Protein AF-H6QRL9-F1 (afdb_monomer_lite)

Radius of gyration: 25.76 Å; chains: 1; bounding box: 77×67×47 Å

Organism: Puccinia graminis f. sp. tritici (strain CRL 75-36-700-3 / race SCCL) (NCBI:txid418459)

Secondary structure (DSSP, 8-state):
-----------------------------S---------S----TTT-TT------HHHHHHTTHHHHHHT-TTTTTS-HHHHHHHHT-TT----TT------STTTS--HHHHHHHHHHHHHHHHHHHHHHHHHHHHH-TTTHHHHHHHHS--

pLDDT: mean 70.11, std 21.28, range [27.58, 92.81]

Structure (mmCIF, N/CA/C/O backbone):
data_AF-H6QRL9-F1
#
_entry.id   AF-H6QRL9-F1
#
loop_
_atom_site.group_PDB
_atom_site.id
_atom_site.type_symbol
_atom_site.label_atom_id
_atom_site.label_alt_id
_atom_site.label_comp_id
_atom_site.label_asym_id
_atom_site.label_entity_id
_atom_site.label_seq_id
_atom_site.pdbx_PDB_ins_code
_atom_site.Cartn_x
_atom_site.Cartn_y
_atom_site.Cartn_z
_atom_site.occupancy
_atom_site.B_iso_or_equiv
_atom_site.auth_seq_id
_atom_site.auth_comp_id
_atom_site.auth_asym_id
_atom_site.auth_atom_id
_atom_site.pdbx_PDB_model_num
ATOM 1 N N . MET A 1 1 ? 60.199 -54.728 -7.002 1.00 33.66 1 MET A N 1
ATOM 2 C CA . MET A 1 1 ? 61.052 -54.021 -6.027 1.00 33.66 1 MET A CA 1
ATOM 3 C C . MET A 1 1 ? 60.287 -52.816 -5.508 1.00 33.66 1 MET A C 1
ATOM 5 O O . MET A 1 1 ? 59.843 -52.008 -6.305 1.00 33.66 1 MET A O 1
ATOM 9 N N . PHE A 1 2 ? 60.055 -52.830 -4.196 1.00 27.58 2 PHE A N 1
ATOM 10 C CA . PHE A 1 2 ? 59.833 -51.735 -3.245 1.00 27.58 2 PHE A CA 1
ATOM 11 C C . PHE A 1 2 ? 59.372 -50.353 -3.742 1.00 27.58 2 PHE A C 1
ATOM 13 O O . PHE A 1 2 ? 60.101 -49.643 -4.425 1.00 27.58 2 PHE A O 1
ATOM 20 N N . ALA A 1 3 ? 58.223 -49.914 -3.218 1.00 38.09 3 ALA A N 1
ATOM 21 C CA . ALA A 1 3 ? 58.016 -48.502 -2.893 1.00 38.09 3 ALA A CA 1
ATOM 22 C C . ALA A 1 3 ? 58.950 -48.084 -1.736 1.00 38.09 3 ALA A C 1
ATOM 24 O O . ALA A 1 3 ? 59.220 -48.896 -0.846 1.00 38.09 3 ALA A O 1
ATOM 25 N N . PRO A 1 4 ? 59.419 -46.825 -1.720 1.00 41.25 4 PRO A N 1
ATOM 26 C CA . PRO A 1 4 ? 59.043 -45.899 -0.635 1.00 41.25 4 PRO A CA 1
ATOM 27 C C . PRO A 1 4 ? 58.766 -44.470 -1.166 1.00 41.25 4 PRO A C 1
ATOM 29 O O . PRO A 1 4 ? 59.385 -44.013 -2.117 1.00 41.25 4 PRO A O 1
ATOM 32 N N . ARG A 1 5 ? 57.679 -43.801 -0.758 1.00 35.97 5 ARG A N 1
ATOM 33 C CA . ARG A 1 5 ? 57.518 -42.885 0.400 1.00 35.97 5 ARG A CA 1
ATOM 34 C C . ARG A 1 5 ? 58.431 -41.635 0.420 1.00 35.97 5 ARG A C 1
ATOM 36 O O . ARG A 1 5 ? 59.587 -41.720 0.803 1.00 35.97 5 ARG A O 1
ATOM 43 N N . ALA A 1 6 ? 57.756 -40.490 0.233 1.00 35.78 6 ALA A N 1
ATOM 44 C CA . ALA A 1 6 ? 57.785 -39.265 1.057 1.00 35.78 6 ALA A CA 1
ATOM 45 C C . ALA A 1 6 ? 58.414 -37.974 0.475 1.00 35.78 6 ALA A C 1
ATOM 47 O O . ALA A 1 6 ? 59.623 -37.860 0.352 1.00 35.78 6 ALA A O 1
ATOM 48 N N . TRP A 1 7 ? 57.521 -36.968 0.337 1.00 32.94 7 TRP A N 1
ATOM 49 C CA . TRP A 1 7 ? 57.693 -35.512 0.560 1.00 32.94 7 TRP A CA 1
ATOM 50 C C . TRP A 1 7 ? 58.584 -34.728 -0.431 1.00 32.94 7 TRP A C 1
ATOM 52 O O . TRP A 1 7 ? 59.675 -35.149 -0.753 1.00 32.94 7 TRP A O 1
ATOM 62 N N . ARG A 1 8 ? 58.235 -33.535 -0.941 1.00 36.00 8 ARG A N 1
ATOM 63 C CA . ARG A 1 8 ? 57.307 -32.466 -0.520 1.00 36.00 8 ARG A CA 1
ATOM 64 C C . ARG A 1 8 ? 57.107 -31.482 -1.696 1.00 36.00 8 ARG A C 1
ATOM 66 O O . ARG A 1 8 ? 58.089 -31.128 -2.326 1.00 36.00 8 ARG A O 1
ATOM 73 N N . ARG A 1 9 ? 55.869 -30.967 -1.808 1.00 37.44 9 ARG A N 1
ATOM 74 C CA . ARG A 1 9 ? 55.439 -29.578 -2.135 1.00 37.44 9 ARG A CA 1
ATOM 75 C C . ARG A 1 9 ? 55.861 -29.015 -3.502 1.00 37.44 9 ARG A C 1
ATOM 77 O O . ARG A 1 9 ? 57.035 -28.943 -3.815 1.00 37.44 9 ARG A O 1
ATOM 84 N N . LEU A 1 10 ? 54.913 -28.562 -4.322 1.00 42.44 10 LEU A N 1
ATOM 85 C CA . LEU A 1 10 ? 54.441 -27.162 -4.436 1.00 42.44 10 LEU A CA 1
ATOM 86 C C . LEU A 1 10 ? 53.567 -27.141 -5.717 1.00 42.44 10 LEU A C 1
ATOM 88 O O . LEU A 1 10 ? 53.939 -27.818 -6.664 1.00 42.44 10 LEU A O 1
ATOM 92 N N . VAL A 1 11 ? 52.436 -26.472 -5.917 1.00 42.56 11 VAL A N 1
ATOM 93 C CA . VAL A 1 11 ? 51.520 -25.601 -5.177 1.00 42.56 11 VAL A CA 1
ATOM 94 C C . VAL A 1 11 ? 50.156 -25.972 -5.768 1.00 42.56 11 VAL A C 1
ATOM 96 O O . VAL A 1 11 ? 49.990 -25.932 -6.985 1.00 42.56 11 VAL A O 1
ATOM 99 N N . ILE A 1 12 ? 49.187 -26.365 -4.943 1.00 43.78 12 ILE A N 1
ATOM 100 C CA . ILE A 1 12 ? 47.795 -26.401 -5.398 1.00 43.78 12 ILE A CA 1
ATOM 101 C C . ILE A 1 12 ? 47.443 -24.928 -5.589 1.00 43.78 12 ILE A C 1
ATOM 103 O O . ILE A 1 12 ? 47.508 -24.176 -4.617 1.00 43.78 12 ILE A O 1
ATOM 107 N N . MET A 1 13 ? 47.181 -24.495 -6.827 1.00 38.72 13 MET A N 1
ATOM 108 C CA . MET A 1 13 ? 46.544 -23.203 -7.065 1.00 38.72 13 MET A CA 1
ATOM 109 C C . MET A 1 13 ? 45.289 -23.203 -6.209 1.00 38.72 13 MET A C 1
ATOM 111 O O . MET A 1 13 ? 44.369 -23.983 -6.455 1.00 38.72 13 MET A O 1
ATOM 115 N N . SER A 1 14 ? 45.317 -22.413 -5.139 1.00 43.16 14 SER A N 1
ATOM 116 C CA . SER A 1 14 ? 44.166 -22.202 -4.292 1.00 43.16 14 SER A CA 1
ATOM 117 C C . SER A 1 14 ? 43.046 -21.741 -5.209 1.00 43.16 14 SER A C 1
ATOM 119 O O . SER A 1 14 ? 43.067 -20.616 -5.701 1.00 43.16 14 SER A O 1
ATOM 121 N N . LEU A 1 15 ? 42.068 -22.618 -5.434 1.00 40.56 15 LEU A N 1
ATOM 122 C CA . LEU A 1 15 ? 40.694 -22.185 -5.589 1.00 40.56 15 LEU A CA 1
ATOM 123 C C . LEU A 1 15 ? 40.414 -21.402 -4.312 1.00 40.56 15 LEU A C 1
ATOM 125 O O . LEU A 1 15 ? 40.039 -21.968 -3.287 1.00 40.56 15 LEU A O 1
ATOM 129 N N . THR A 1 16 ? 40.708 -20.104 -4.340 1.00 42.81 16 THR A N 1
ATOM 130 C CA . THR A 1 16 ? 40.026 -19.168 -3.472 1.00 42.81 16 THR A CA 1
ATOM 131 C C . THR A 1 16 ? 38.573 -19.416 -3.790 1.00 42.81 16 THR A C 1
ATOM 133 O O . THR A 1 16 ? 38.092 -19.073 -4.870 1.00 42.81 16 THR A O 1
ATOM 136 N N . THR A 1 17 ? 37.912 -20.127 -2.888 1.00 42.97 17 THR A N 1
ATOM 137 C CA . THR A 1 17 ? 36.478 -20.065 -2.740 1.00 42.97 17 THR A CA 1
ATOM 138 C C . THR A 1 17 ? 36.157 -18.579 -2.758 1.00 42.97 17 THR A C 1
ATOM 140 O O . THR A 1 17 ? 36.401 -17.882 -1.774 1.00 42.97 17 THR A O 1
ATOM 143 N N . LEU A 1 18 ? 35.692 -18.070 -3.899 1.00 39.06 18 LEU A N 1
ATOM 144 C CA . LEU A 1 18 ? 34.818 -16.919 -3.884 1.00 39.06 18 LEU A CA 1
ATOM 145 C C . LEU A 1 18 ? 33.608 -17.452 -3.131 1.00 39.06 18 LEU A C 1
ATOM 147 O O . LEU A 1 18 ? 32.739 -18.109 -3.698 1.00 39.06 18 LEU A O 1
ATOM 151 N N . THR A 1 19 ? 33.656 -17.327 -1.806 1.00 41.50 19 THR A N 1
ATOM 152 C CA . THR A 1 19 ? 32.475 -17.435 -0.978 1.00 41.50 19 THR A CA 1
ATOM 153 C C . THR A 1 19 ? 31.578 -16.354 -1.532 1.00 41.50 19 THR A C 1
ATOM 155 O O . THR A 1 19 ? 31.833 -15.164 -1.355 1.00 41.50 19 THR A O 1
ATOM 158 N N . TRP A 1 20 ? 30.613 -16.796 -2.328 1.00 34.09 20 TRP A N 1
ATOM 159 C CA . TRP A 1 20 ? 29.448 -16.026 -2.681 1.00 34.09 20 TRP A CA 1
ATOM 160 C C . TRP A 1 20 ? 28.773 -15.744 -1.348 1.00 34.09 20 TRP A C 1
ATOM 162 O O . TRP A 1 20 ? 27.967 -16.537 -0.860 1.00 34.09 20 TRP A O 1
ATOM 172 N N . ASP A 1 21 ? 29.204 -14.671 -0.692 1.00 32.62 21 ASP A N 1
ATOM 173 C CA . ASP A 1 21 ? 28.462 -14.099 0.406 1.00 32.62 21 ASP A CA 1
ATOM 174 C C . ASP A 1 21 ? 27.225 -13.517 -0.263 1.00 32.62 21 ASP A C 1
ATOM 176 O O . ASP A 1 21 ? 27.197 -12.400 -0.780 1.00 32.62 21 ASP A O 1
ATOM 180 N N . SER A 1 22 ? 26.238 -14.393 -0.425 1.00 42.72 22 SER A N 1
ATOM 181 C CA . SER A 1 22 ? 24.889 -13.997 -0.747 1.00 42.72 22 SER A CA 1
ATOM 182 C C . SER A 1 22 ? 24.483 -13.169 0.454 1.00 42.72 22 SER A C 1
ATOM 184 O O . SER A 1 22 ? 24.025 -13.721 1.452 1.00 42.72 22 SER A O 1
ATOM 186 N N . SER A 1 23 ? 24.688 -11.855 0.384 1.00 40.97 23 SER A N 1
ATOM 187 C CA . SER A 1 23 ? 24.176 -10.924 1.381 1.00 40.97 23 SER A CA 1
ATOM 188 C C . SER A 1 23 ? 22.657 -10.799 1.200 1.00 40.97 23 SER A C 1
ATOM 190 O O . SER A 1 23 ? 22.097 -9.739 0.966 1.00 40.97 23 SER A O 1
ATOM 192 N N . CYS A 1 24 ? 21.968 -11.934 1.289 1.00 40.56 24 CYS A N 1
ATOM 193 C CA . CYS A 1 24 ? 20.666 -12.031 1.912 1.00 40.56 24 CYS A CA 1
ATOM 194 C C . CYS A 1 24 ? 20.916 -12.460 3.359 1.00 40.56 24 CYS A C 1
ATOM 196 O O . CYS A 1 24 ? 20.380 -13.460 3.840 1.00 40.56 24 CYS A O 1
ATOM 198 N N . GLU A 1 25 ? 21.774 -11.718 4.061 1.00 34.22 25 GLU A N 1
ATOM 199 C CA . GLU A 1 25 ? 21.799 -11.810 5.504 1.00 34.22 25 GLU A CA 1
ATOM 200 C C . GLU A 1 25 ? 20.504 -11.167 5.985 1.00 34.22 25 GLU A C 1
ATOM 202 O O . GLU A 1 25 ? 20.319 -9.950 5.960 1.00 34.22 25 GLU A O 1
ATOM 207 N N . ASN A 1 26 ? 19.561 -12.027 6.364 1.00 43.81 26 ASN A N 1
ATOM 208 C CA . ASN A 1 26 ? 18.422 -11.656 7.180 1.00 43.81 26 ASN A CA 1
ATOM 209 C C . ASN A 1 26 ? 18.958 -10.995 8.456 1.00 43.81 26 ASN A C 1
ATOM 211 O O . ASN A 1 26 ? 19.138 -11.662 9.475 1.00 43.81 26 ASN A O 1
ATOM 215 N N . GLN A 1 27 ? 19.161 -9.677 8.448 1.00 38.75 27 GLN A N 1
ATOM 216 C CA . GLN A 1 27 ? 19.335 -8.912 9.677 1.00 38.75 27 GLN A CA 1
ATOM 217 C C . GLN A 1 27 ? 17.979 -8.766 10.375 1.00 38.75 27 GLN A C 1
ATOM 219 O O . GLN A 1 27 ? 17.414 -7.689 10.534 1.00 38.75 27 GLN A O 1
ATOM 224 N N . SER A 1 28 ? 17.468 -9.899 10.851 1.00 39.47 28 SER A N 1
ATOM 225 C CA . SER A 1 28 ? 16.441 -9.978 11.883 1.00 39.47 28 SER A CA 1
ATOM 226 C C . SER A 1 28 ? 17.100 -9.880 13.259 1.00 39.47 28 SER A C 1
ATOM 228 O O . SER A 1 28 ? 16.899 -10.744 14.101 1.00 39.47 28 SER A O 1
ATOM 230 N N . ASN A 1 29 ? 17.903 -8.845 13.502 1.00 42.97 29 ASN A N 1
ATOM 231 C CA . ASN A 1 29 ? 18.429 -8.548 14.835 1.00 42.97 29 ASN A CA 1
ATOM 232 C C . ASN A 1 29 ? 18.002 -7.141 15.261 1.00 42.97 29 ASN A C 1
ATOM 234 O O . ASN A 1 29 ? 18.810 -6.286 15.605 1.00 42.97 29 ASN A O 1
ATOM 238 N N . ALA A 1 30 ? 16.686 -6.918 15.289 1.00 40.97 30 ALA A N 1
ATOM 239 C CA . ALA A 1 30 ? 16.141 -6.020 16.296 1.00 40.97 30 ALA A CA 1
ATOM 240 C C . ALA A 1 30 ? 16.309 -6.714 17.661 1.00 40.97 30 ALA A C 1
ATOM 242 O O . ALA A 1 30 ? 16.014 -7.910 17.751 1.00 40.97 30 ALA A O 1
ATOM 243 N N . PRO A 1 31 ? 16.755 -6.022 18.725 1.00 37.38 31 PRO A N 1
ATOM 244 C CA . PRO A 1 31 ? 16.882 -6.624 20.045 1.00 37.38 31 PRO A CA 1
ATOM 245 C C . PRO A 1 31 ? 15.539 -7.229 20.472 1.00 37.38 31 PRO A C 1
ATOM 247 O O . PRO A 1 31 ? 14.584 -6.518 20.797 1.00 37.38 31 PRO A O 1
ATOM 250 N N . GLN A 1 32 ? 15.465 -8.562 20.478 1.00 45.81 32 GLN A N 1
ATOM 251 C CA . GLN A 1 32 ? 14.367 -9.318 21.068 1.00 45.81 32 GLN A CA 1
ATOM 252 C C . GLN A 1 32 ? 14.486 -9.252 22.589 1.00 45.81 32 GLN A C 1
ATOM 254 O O . GLN A 1 32 ? 14.800 -10.230 23.253 1.00 45.81 32 GLN A O 1
ATOM 259 N N . ASN A 1 33 ? 14.259 -8.074 23.164 1.00 56.03 33 ASN A N 1
ATOM 260 C CA . ASN A 1 33 ? 14.054 -7.973 24.599 1.00 56.03 33 ASN A CA 1
ATOM 261 C C . ASN A 1 33 ? 12.991 -6.935 24.943 1.00 56.03 33 ASN A C 1
ATOM 263 O O . ASN A 1 33 ? 13.238 -5.894 25.549 1.00 56.03 33 ASN A O 1
ATOM 267 N N . ARG A 1 34 ? 11.763 -7.253 24.534 1.00 40.31 34 ARG A N 1
ATOM 268 C CA . ARG A 1 34 ? 10.584 -6.936 25.332 1.00 40.31 34 ARG A CA 1
ATOM 269 C C . ARG A 1 34 ? 9.483 -7.926 24.978 1.00 40.31 34 ARG A C 1
ATOM 271 O O . ARG A 1 34 ? 8.655 -7.664 24.108 1.00 40.31 34 ARG A O 1
ATOM 278 N N . THR A 1 35 ? 9.427 -9.042 25.696 1.00 42.72 35 THR A N 1
ATOM 279 C CA . THR A 1 35 ? 8.165 -9.744 25.948 1.00 42.72 35 THR A CA 1
ATOM 280 C C . THR A 1 35 ? 7.251 -8.801 26.734 1.00 42.72 35 THR A C 1
ATOM 282 O O . THR A 1 35 ? 7.030 -8.939 27.930 1.00 42.72 35 THR A O 1
ATOM 285 N N . ARG A 1 36 ? 6.679 -7.800 26.054 1.00 44.81 36 ARG A N 1
ATOM 286 C CA . ARG A 1 36 ? 5.327 -7.395 26.414 1.00 44.81 36 ARG A CA 1
ATOM 287 C C . ARG A 1 36 ? 4.480 -8.544 25.913 1.00 44.81 36 ARG A C 1
ATOM 289 O O . ARG A 1 36 ? 4.253 -8.667 24.714 1.00 44.81 36 ARG A O 1
ATOM 296 N N . THR A 1 37 ? 4.080 -9.409 26.834 1.00 38.72 37 THR A N 1
ATOM 297 C CA . THR A 1 37 ? 2.843 -10.169 26.719 1.00 38.72 37 THR A CA 1
ATOM 298 C C . THR A 1 37 ? 1.760 -9.182 26.294 1.00 38.72 37 THR A C 1
ATOM 300 O O . THR A 1 37 ? 1.136 -8.522 27.124 1.00 38.72 37 THR A O 1
ATOM 303 N N . TRP A 1 38 ? 1.577 -9.005 24.985 1.00 41.34 38 TRP A N 1
ATOM 304 C CA . TRP A 1 38 ? 0.310 -8.537 24.471 1.00 41.34 38 TRP A CA 1
ATOM 305 C C . TRP A 1 38 ? -0.624 -9.692 24.756 1.00 41.34 38 TRP A C 1
ATOM 307 O O . TRP A 1 38 ? -0.686 -10.665 24.008 1.00 41.34 38 TRP A O 1
ATOM 317 N N . GLY A 1 39 ? -1.259 -9.610 25.927 1.00 42.41 39 GLY A N 1
ATOM 318 C CA . GLY A 1 39 ? -2.431 -10.404 26.213 1.00 42.41 39 GLY A CA 1
ATOM 319 C C . GLY A 1 39 ? -3.337 -10.330 24.996 1.00 42.41 39 GLY A C 1
ATOM 320 O O . GLY A 1 39 ? -3.413 -9.296 24.328 1.00 42.41 39 GLY A O 1
ATOM 321 N N . SER A 1 40 ? -3.974 -11.450 24.714 1.00 47.19 40 SER A N 1
ATOM 322 C CA . SER A 1 40 ? -4.983 -11.712 23.695 1.00 47.19 40 SER A CA 1
ATOM 323 C C . SER A 1 40 ? -6.236 -10.825 23.819 1.00 47.19 40 SER A C 1
ATOM 325 O O . SER A 1 40 ? -7.353 -11.262 23.564 1.00 47.19 40 SER A O 1
ATOM 327 N N . HIS A 1 41 ? -6.074 -9.552 24.179 1.00 50.44 41 HIS A N 1
ATOM 328 C CA . HIS A 1 41 ? -7.027 -8.506 23.881 1.00 50.44 41 HIS A CA 1
ATOM 329 C C . HIS A 1 41 ? -7.016 -8.300 22.372 1.00 50.44 41 HIS A C 1
ATOM 331 O O . HIS A 1 41 ? -6.144 -7.638 21.814 1.00 50.44 41 HIS A O 1
ATOM 337 N N . GLN A 1 42 ? -7.991 -8.932 21.733 1.00 60.34 42 GLN A N 1
ATOM 338 C CA . GLN A 1 42 ? -8.383 -8.747 20.346 1.00 60.34 42 GLN A CA 1
ATOM 339 C C . GLN A 1 42 ? -8.346 -7.254 19.992 1.00 60.34 42 GLN A C 1
ATOM 341 O O . GLN A 1 42 ? -9.144 -6.464 20.499 1.00 60.34 42 GLN A O 1
ATOM 346 N N . PHE A 1 43 ? -7.361 -6.853 19.186 1.00 72.75 43 PHE A N 1
ATOM 347 C CA . PHE A 1 43 ? -7.233 -5.472 18.738 1.00 72.75 43 PHE A CA 1
ATOM 348 C C . PHE A 1 43 ? -8.439 -5.139 17.861 1.00 72.75 43 PHE A C 1
ATOM 350 O O . PHE A 1 43 ? -8.640 -5.755 16.816 1.00 72.75 43 PHE A O 1
ATOM 357 N N . ASN A 1 44 ? -9.261 -4.192 18.308 1.00 75.88 44 ASN A N 1
ATOM 358 C CA . ASN A 1 44 ? -10.418 -3.734 17.556 1.00 75.88 44 ASN A CA 1
ATOM 359 C C . ASN A 1 44 ? -10.087 -2.375 16.935 1.00 75.88 44 ASN A C 1
ATOM 361 O O . ASN A 1 44 ? -10.047 -1.352 17.621 1.00 75.88 44 ASN A O 1
ATOM 365 N N . ILE A 1 45 ? -9.838 -2.393 15.629 1.00 80.19 45 ILE A N 1
ATOM 366 C CA . ILE A 1 45 ? -9.428 -1.215 14.869 1.00 80.19 45 ILE A CA 1
ATOM 367 C C . ILE A 1 45 ? -10.521 -0.141 14.798 1.00 80.19 45 ILE A C 1
ATOM 369 O O . ILE A 1 45 ? -10.204 1.033 14.642 1.00 80.19 45 ILE A O 1
ATOM 373 N N . ASP A 1 46 ? -11.788 -0.528 14.972 1.00 77.38 46 ASP A N 1
ATOM 374 C CA . ASP A 1 46 ? -12.928 0.390 14.969 1.00 77.38 46 ASP A CA 1
ATOM 375 C C . ASP A 1 46 ? -13.018 1.172 16.294 1.00 77.38 46 ASP A C 1
ATOM 377 O O . ASP A 1 46 ? -13.471 2.314 16.322 1.00 77.38 46 ASP A O 1
ATOM 381 N N . LYS A 1 47 ? -12.541 0.583 17.401 1.00 79.81 47 LYS A N 1
ATOM 382 C CA . LYS A 1 47 ? -12.462 1.236 18.720 1.00 79.81 47 LYS A CA 1
ATOM 383 C C . LYS A 1 47 ? -11.177 2.037 18.913 1.00 79.81 47 LYS A C 1
ATOM 385 O O . LYS A 1 47 ? -11.196 3.059 19.592 1.00 79.81 47 LYS A O 1
ATOM 390 N N . GLU A 1 48 ? -10.066 1.578 18.341 1.00 80.81 48 GLU A N 1
ATOM 391 C CA . GLU A 1 48 ? -8.750 2.211 18.481 1.00 80.81 48 GLU A CA 1
ATOM 392 C C . GLU A 1 48 ? -8.064 2.420 17.111 1.00 80.81 48 GLU A C 1
ATOM 394 O O . GLU A 1 48 ? -7.005 1.839 16.849 1.00 80.81 48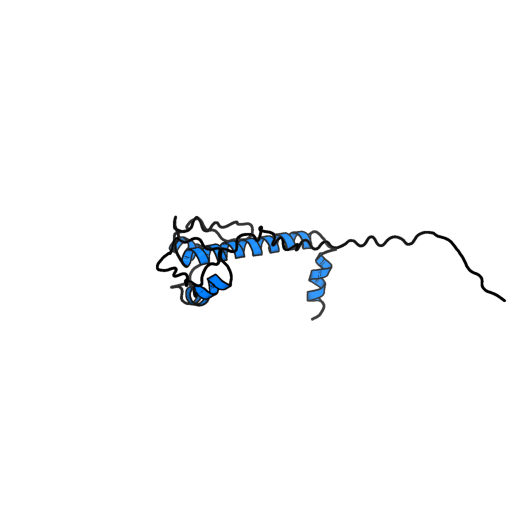 GLU A O 1
ATOM 399 N N . PRO A 1 49 ? -8.607 3.284 16.230 1.00 80.81 49 PRO A N 1
ATOM 400 C CA . PRO A 1 49 ? -8.109 3.444 14.859 1.00 80.81 49 PRO A CA 1
ATOM 401 C C . PRO A 1 49 ? -6.725 4.102 14.769 1.00 80.81 49 PRO A C 1
ATOM 403 O O . PRO A 1 49 ? -6.106 4.073 13.709 1.00 80.81 49 PRO A O 1
ATOM 406 N N . CYS A 1 50 ? -6.240 4.689 15.869 1.00 84.50 50 CYS A N 1
ATOM 407 C CA . CYS A 1 50 ? -4.966 5.411 15.951 1.00 84.50 50 CYS A CA 1
ATOM 408 C C . CYS A 1 50 ? -3.860 4.641 16.667 1.00 84.50 50 CYS A C 1
ATOM 410 O O . CYS A 1 50 ? -2.763 5.160 16.887 1.00 84.50 50 CYS A O 1
ATOM 412 N N . ARG A 1 51 ? -4.129 3.401 17.074 1.00 82.44 51 ARG A N 1
ATOM 413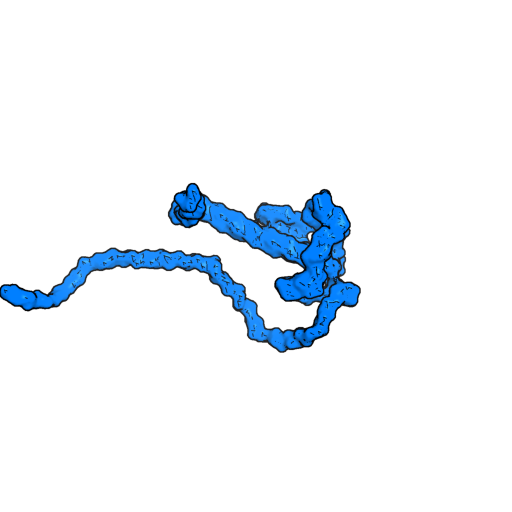 C CA . ARG A 1 51 ? -3.140 2.604 17.785 1.00 82.44 51 ARG A CA 1
ATOM 414 C C . ARG A 1 51 ? -2.146 2.012 16.792 1.00 82.44 51 ARG A C 1
ATOM 416 O O . ARG A 1 51 ? -2.475 1.111 16.024 1.00 82.44 51 ARG A O 1
ATOM 423 N N . LYS A 1 52 ? -0.908 2.508 16.844 1.00 77.94 52 LYS A N 1
ATOM 424 C CA . LYS A 1 52 ? 0.184 2.027 15.995 1.00 77.94 52 LYS A CA 1
ATOM 425 C C . LYS A 1 52 ? 0.654 0.657 16.480 1.00 77.94 52 LYS A C 1
ATOM 427 O O . LYS A 1 52 ? 1.300 0.545 17.525 1.00 77.94 52 LYS A O 1
ATOM 432 N N . ILE A 1 53 ? 0.335 -0.382 15.717 1.00 83.12 53 ILE A N 1
ATOM 433 C CA . ILE A 1 53 ? 0.826 -1.745 15.928 1.00 83.12 53 ILE A CA 1
ATOM 434 C C . ILE A 1 53 ? 1.689 -2.112 14.714 1.00 83.12 53 ILE A C 1
ATOM 436 O O . ILE A 1 53 ? 1.320 -1.776 13.590 1.00 83.12 53 ILE A O 1
ATOM 440 N N . PRO A 1 54 ? 2.851 -2.763 14.899 1.00 82.88 54 PRO A N 1
ATOM 441 C CA . PRO A 1 54 ? 3.656 -3.217 13.772 1.00 82.88 54 PRO A CA 1
ATOM 442 C C . PRO A 1 54 ? 2.849 -4.138 12.853 1.00 82.88 54 PRO A C 1
ATOM 444 O O . PRO A 1 54 ? 2.243 -5.102 13.330 1.00 82.88 54 PRO A O 1
ATOM 447 N N . LEU A 1 55 ? 2.876 -3.863 11.546 1.00 83.38 55 LEU A N 1
ATOM 448 C CA . LEU A 1 55 ? 2.223 -4.703 10.550 1.00 83.38 55 LEU A CA 1
ATOM 449 C C . LEU A 1 55 ? 2.920 -6.068 10.512 1.00 83.38 55 LEU A C 1
ATOM 451 O O . LEU A 1 55 ? 4.065 -6.190 10.083 1.00 83.38 55 LEU A O 1
ATOM 455 N N . LYS A 1 56 ? 2.233 -7.092 11.022 1.00 87.88 56 LYS A N 1
ATOM 456 C CA . LYS A 1 56 ? 2.662 -8.495 10.999 1.00 87.88 56 LYS A CA 1
ATOM 457 C C . LYS A 1 56 ? 1.606 -9.333 10.280 1.00 87.88 56 LYS A C 1
ATOM 459 O O . LYS A 1 56 ? 0.427 -8.996 10.392 1.00 87.88 56 LYS A O 1
ATOM 464 N N . PRO A 1 57 ? 1.971 -10.471 9.662 1.00 86.50 57 PRO A N 1
ATOM 465 C CA . PRO A 1 57 ? 1.002 -11.360 9.014 1.00 86.50 57 PRO A CA 1
ATOM 466 C C . PRO A 1 57 ? -0.160 -11.777 9.931 1.00 86.50 57 PRO A C 1
ATOM 468 O O . PRO A 1 57 ? -1.314 -11.804 9.516 1.00 86.50 57 PRO A O 1
ATOM 471 N N . ALA A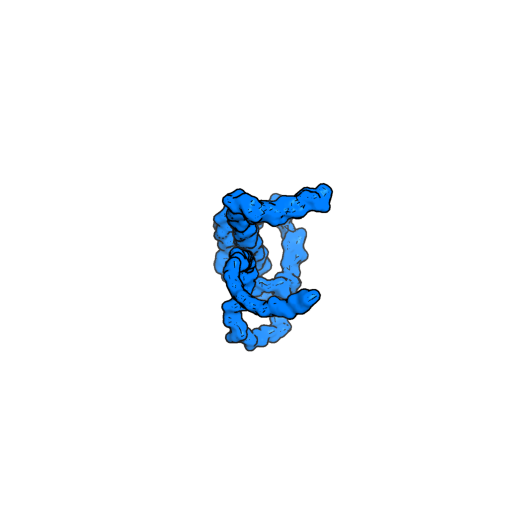 1 58 ? 0.122 -12.014 11.218 1.00 86.56 58 ALA A N 1
ATOM 472 C CA . ALA A 1 58 ? -0.907 -12.325 12.209 1.00 86.56 58 ALA A CA 1
ATOM 473 C C . ALA A 1 58 ? -1.901 -11.168 12.424 1.00 86.56 58 ALA A C 1
ATOM 475 O O . ALA A 1 58 ? -3.100 -11.404 12.524 1.00 86.56 58 ALA A O 1
ATOM 476 N N . LEU A 1 59 ? -1.415 -9.921 12.464 1.00 87.50 59 LEU A N 1
ATOM 477 C CA . LEU A 1 59 ? -2.271 -8.740 12.589 1.00 87.50 59 LEU A CA 1
ATOM 478 C C . LEU A 1 59 ? -3.094 -8.525 11.314 1.00 87.50 59 LEU A C 1
ATOM 480 O O . LEU A 1 59 ? -4.281 -8.244 11.399 1.00 87.50 59 LEU A O 1
ATOM 484 N N . TRP A 1 60 ? -2.479 -8.700 10.145 1.00 88.94 60 TRP A N 1
ATOM 485 C CA . TRP A 1 60 ? -3.153 -8.600 8.849 1.00 88.94 60 TRP A CA 1
ATOM 486 C C . TRP A 1 60 ? -4.367 -9.533 8.758 1.00 88.94 60 TRP A C 1
ATOM 488 O O . TRP A 1 60 ? -5.461 -9.101 8.396 1.00 88.94 60 TRP A O 1
ATOM 498 N N . SER A 1 61 ? -4.184 -10.792 9.168 1.00 89.56 61 SER A N 1
ATOM 499 C CA . SER A 1 61 ? -5.263 -11.780 9.230 1.00 89.56 61 SER A CA 1
ATOM 500 C C . SER A 1 61 ? -6.321 -11.420 10.280 1.00 89.56 61 SER A C 1
ATOM 502 O O . SER A 1 61 ? -7.507 -11.466 9.973 1.00 89.56 61 SER A O 1
ATOM 504 N N . GLN A 1 62 ? -5.920 -10.989 11.483 1.00 87.50 62 GLN A N 1
ATOM 505 C CA . GLN A 1 62 ? -6.861 -10.556 12.531 1.00 87.50 62 GLN A CA 1
ATOM 506 C C . GLN A 1 62 ? -7.728 -9.365 12.111 1.00 87.50 62 GLN A C 1
ATOM 508 O O . GLN A 1 62 ? -8.867 -9.248 12.555 1.00 87.50 62 GLN A O 1
ATOM 513 N N . LEU A 1 63 ? -7.186 -8.479 11.277 1.00 86.00 63 LEU A N 1
ATOM 514 C CA . LEU A 1 63 ? -7.882 -7.305 10.763 1.00 86.00 63 LEU A CA 1
ATOM 515 C C . LEU A 1 63 ? -8.797 -7.608 9.568 1.00 86.00 63 LEU A C 1
ATOM 517 O O . LEU A 1 63 ? -9.518 -6.707 9.142 1.00 86.00 63 LEU A O 1
ATOM 521 N N . GLY A 1 64 ? -8.772 -8.834 9.030 1.00 90.06 64 GLY A N 1
ATOM 522 C CA . GLY A 1 64 ? -9.553 -9.202 7.847 1.00 90.06 64 GLY A CA 1
ATOM 523 C C . GLY A 1 64 ? -9.160 -8.390 6.612 1.00 90.06 64 GLY A C 1
ATOM 524 O O . GLY A 1 64 ? -10.015 -8.026 5.813 1.00 90.06 64 GLY A O 1
ATOM 525 N N . MET A 1 65 ? -7.874 -8.045 6.474 1.00 90.31 65 MET A N 1
ATOM 526 C CA . MET A 1 65 ? -7.425 -7.120 5.427 1.00 90.31 65 MET A CA 1
ATOM 527 C C . MET A 1 65 ? -7.608 -7.667 4.005 1.00 90.31 65 MET A C 1
ATOM 529 O O . MET A 1 65 ? -7.814 -6.876 3.092 1.00 90.31 65 MET A O 1
ATOM 533 N N . ASN A 1 66 ? -7.570 -8.990 3.809 1.00 91.19 66 ASN A N 1
ATOM 534 C CA . ASN A 1 66 ? -7.857 -9.598 2.503 1.00 91.19 66 ASN A CA 1
ATOM 535 C C . ASN A 1 66 ? -9.295 -9.283 2.073 1.00 91.19 66 ASN A C 1
ATOM 537 O O . ASN A 1 66 ? -9.499 -8.615 1.064 1.00 91.19 66 ASN A O 1
ATOM 541 N N . ASP A 1 67 ? -10.269 -9.660 2.904 1.00 92.81 67 ASP A N 1
ATOM 542 C CA . ASP A 1 67 ? -11.691 -9.407 2.652 1.00 92.81 67 ASP A CA 1
ATOM 543 C C . ASP A 1 67 ? -11.984 -7.904 2.528 1.00 92.81 67 ASP A C 1
ATOM 545 O O . ASP A 1 67 ? -12.821 -7.490 1.726 1.00 92.81 67 ASP A O 1
ATOM 549 N N . TYR A 1 68 ? -11.287 -7.073 3.310 1.00 91.31 68 TYR A N 1
ATOM 550 C CA . TYR A 1 68 ? -11.394 -5.617 3.241 1.00 91.31 68 TYR A CA 1
ATOM 551 C C . TYR A 1 68 ? -11.000 -5.069 1.865 1.00 91.31 68 TYR A C 1
ATOM 553 O O . TYR A 1 68 ? -11.732 -4.259 1.297 1.00 91.31 68 TYR A O 1
ATOM 561 N N . LEU A 1 69 ? -9.857 -5.507 1.333 1.00 90.19 69 LEU A N 1
ATOM 562 C CA . LEU A 1 69 ? -9.347 -5.045 0.043 1.00 90.19 69 LEU A CA 1
ATOM 563 C C . LEU A 1 69 ? -10.148 -5.616 -1.130 1.00 90.19 69 LEU A C 1
ATOM 565 O O . LEU A 1 69 ? -10.401 -4.897 -2.095 1.00 90.19 69 LEU A O 1
ATOM 569 N N . GLU A 1 70 ? -10.594 -6.870 -1.038 1.00 90.81 70 GLU A N 1
ATOM 570 C CA . GLU A 1 70 ? -11.435 -7.501 -2.064 1.00 90.81 70 GLU A CA 1
ATOM 571 C C . GLU A 1 70 ? -12.795 -6.809 -2.208 1.00 90.81 70 GLU A C 1
ATOM 573 O O . GLU A 1 70 ? -13.292 -6.637 -3.321 1.00 90.81 70 GLU A O 1
ATOM 578 N N . ASN A 1 71 ? -13.382 -6.369 -1.092 1.00 91.44 71 ASN A N 1
ATOM 579 C CA . ASN A 1 71 ? -14.690 -5.712 -1.066 1.00 91.44 71 ASN A CA 1
ATOM 580 C C . ASN A 1 71 ? -14.604 -4.178 -1.051 1.00 91.44 71 ASN A C 1
ATOM 582 O O . ASN A 1 71 ? -15.613 -3.508 -0.808 1.00 91.44 71 ASN A O 1
ATOM 586 N N . TYR A 1 72 ? -13.424 -3.602 -1.300 1.00 88.56 72 TYR A N 1
ATOM 587 C CA . TYR A 1 72 ? -13.262 -2.153 -1.294 1.00 88.56 72 TYR A CA 1
ATOM 588 C C . TYR A 1 72 ? -14.106 -1.510 -2.414 1.00 88.56 72 TYR A C 1
ATOM 590 O O . TYR A 1 72 ? -14.036 -1.942 -3.573 1.00 88.56 72 TYR A O 1
ATOM 598 N N . PRO A 1 73 ? -14.909 -0.469 -2.119 1.00 88.62 73 PRO A N 1
ATOM 599 C CA . PRO A 1 73 ? -15.795 0.143 -3.100 1.00 88.62 73 PRO A CA 1
ATOM 600 C C . PRO A 1 73 ? -14.992 0.749 -4.254 1.00 88.62 73 PRO A C 1
ATOM 602 O O . PRO A 1 73 ? -14.259 1.719 -4.096 1.00 88.62 73 PRO A O 1
ATOM 605 N N . GLY A 1 74 ? -15.142 0.167 -5.443 1.00 86.00 74 GLY A N 1
ATOM 606 C CA . GLY A 1 74 ? -14.395 0.601 -6.622 1.00 86.00 74 GLY A CA 1
ATOM 607 C C . GLY A 1 74 ? -12.944 0.115 -6.672 1.00 86.00 74 GLY A C 1
ATOM 608 O O . GLY A 1 74 ? -12.230 0.545 -7.570 1.00 86.00 74 GLY A O 1
ATOM 609 N N . GLY A 1 75 ? -12.521 -0.810 -5.800 1.00 84.75 75 GLY A N 1
ATOM 610 C CA . GLY A 1 75 ? -11.147 -1.335 -5.752 1.00 84.75 75 GLY A CA 1
ATOM 611 C C . GLY A 1 75 ? -10.641 -1.919 -7.077 1.00 84.75 75 GLY A C 1
ATOM 612 O O . GLY A 1 75 ? -9.463 -1.816 -7.389 1.00 84.75 75 GLY A O 1
ATOM 613 N N . SER A 1 76 ? -11.536 -2.451 -7.914 1.00 84.88 76 SER A N 1
ATOM 614 C CA . SER A 1 76 ? -11.205 -2.966 -9.253 1.00 84.88 76 SER A CA 1
ATOM 615 C C . SER A 1 76 ? -11.109 -1.899 -10.350 1.00 84.88 76 SER A C 1
ATOM 617 O O . SER A 1 76 ? -10.726 -2.213 -11.475 1.00 84.88 76 SER A O 1
ATOM 619 N N . LYS A 1 77 ? -11.496 -0.652 -10.058 1.00 89.62 77 LYS A N 1
ATOM 620 C CA . LYS A 1 77 ? -11.568 0.458 -11.024 1.00 89.62 77 LYS A CA 1
ATOM 621 C C . LYS A 1 77 ? -10.627 1.614 -10.693 1.00 89.62 77 LYS A C 1
ATOM 623 O O . LYS A 1 77 ? -10.484 2.508 -11.521 1.00 89.62 77 LYS A O 1
ATOM 628 N N . ILE A 1 78 ? -10.039 1.623 -9.500 1.00 90.06 78 ILE A N 1
ATOM 629 C CA . ILE A 1 78 ? -9.164 2.694 -9.022 1.00 90.06 78 ILE A CA 1
ATOM 630 C C . ILE A 1 78 ? -7.709 2.244 -9.029 1.00 90.06 78 ILE A C 1
ATOM 632 O O . ILE A 1 78 ? -7.400 1.072 -8.816 1.00 90.06 78 ILE A O 1
ATOM 636 N N . THR A 1 79 ? -6.806 3.191 -9.251 1.00 89.69 79 THR A N 1
ATOM 637 C CA . THR A 1 79 ? -5.377 2.962 -9.047 1.00 89.69 79 THR A CA 1
ATOM 638 C C . THR A 1 79 ? -5.039 3.029 -7.556 1.00 89.69 79 THR A C 1
ATOM 640 O O . THR A 1 79 ? -5.790 3.585 -6.753 1.00 89.69 79 THR A O 1
ATOM 643 N N . LEU A 1 80 ? -3.876 2.497 -7.167 1.00 88.81 80 LEU A N 1
ATOM 644 C CA . LEU A 1 80 ? -3.374 2.616 -5.793 1.00 88.81 80 LEU A CA 1
ATOM 645 C C . LEU A 1 80 ? -3.188 4.087 -5.371 1.00 88.81 80 LEU A C 1
ATOM 647 O O . LEU A 1 80 ? -3.378 4.426 -4.206 1.00 88.81 80 LEU A O 1
ATOM 651 N N . GLN A 1 81 ? -2.856 4.958 -6.323 1.00 88.88 81 GLN A N 1
ATOM 652 C CA . GLN A 1 81 ? -2.720 6.392 -6.096 1.00 88.88 81 GLN A CA 1
ATOM 653 C C . GLN A 1 81 ? -4.084 7.068 -5.884 1.00 88.88 81 GLN A C 1
ATOM 655 O O . GLN A 1 81 ? -4.226 7.856 -4.948 1.00 88.88 81 GLN A O 1
ATOM 660 N N . GLU A 1 82 ? -5.103 6.729 -6.687 1.00 89.81 82 GLU A N 1
ATOM 661 C CA . GLU A 1 82 ? -6.489 7.175 -6.453 1.00 89.81 82 GLU A CA 1
ATOM 662 C C . GLU A 1 82 ? -6.994 6.708 -5.087 1.00 89.81 82 GLU A C 1
ATOM 664 O O . GLU A 1 82 ? -7.611 7.472 -4.351 1.00 89.81 82 GLU A O 1
ATOM 669 N N . TYR A 1 83 ? -6.731 5.448 -4.742 1.00 91.00 83 TYR A N 1
ATOM 670 C CA . TYR A 1 83 ? -7.073 4.900 -3.437 1.00 91.00 83 TYR A CA 1
ATOM 671 C C . TYR A 1 83 ? -6.429 5.723 -2.316 1.00 91.00 83 TYR A C 1
ATOM 673 O O . TYR A 1 83 ? -7.122 6.169 -1.403 1.00 91.00 83 TYR A O 1
ATOM 681 N N . ALA A 1 84 ? -5.123 5.989 -2.411 1.00 89.69 84 ALA A N 1
ATOM 682 C CA . ALA A 1 84 ? -4.402 6.755 -1.405 1.00 89.69 84 ALA A CA 1
ATOM 683 C C . ALA A 1 84 ? -4.947 8.183 -1.258 1.00 89.69 84 ALA A C 1
ATOM 685 O O . ALA A 1 84 ? -5.163 8.651 -0.140 1.00 89.69 84 ALA A O 1
ATOM 686 N N . SER A 1 85 ? -5.262 8.844 -2.372 1.00 89.31 85 SER A N 1
ATOM 687 C CA . SER A 1 85 ? -5.868 10.178 -2.351 1.00 89.31 85 SER A CA 1
ATOM 688 C C . SER A 1 85 ? -7.292 10.175 -1.779 1.00 89.31 85 SER A C 1
ATOM 690 O O . SER A 1 85 ? -7.630 11.094 -1.035 1.00 89.31 85 SER A O 1
ATOM 692 N N . GLN A 1 86 ? -8.098 9.132 -2.016 1.00 89.56 86 GLN A N 1
ATOM 693 C CA . GLN A 1 86 ? -9.427 8.985 -1.399 1.00 89.56 86 GLN A CA 1
ATOM 694 C C . GLN A 1 86 ? -9.365 8.842 0.124 1.00 89.56 86 GLN A C 1
ATOM 696 O O . GLN A 1 86 ? -10.203 9.406 0.826 1.00 89.56 86 GLN A O 1
ATOM 701 N N . VAL A 1 87 ? -8.379 8.106 0.640 1.00 88.19 87 VAL A N 1
ATOM 702 C CA . VAL A 1 87 ? -8.235 7.877 2.087 1.00 88.19 87 VAL A CA 1
ATOM 703 C C . VAL A 1 87 ? -7.486 9.007 2.808 1.00 88.19 87 VAL A C 1
ATOM 705 O O . VAL A 1 87 ? -7.383 8.977 4.032 1.00 88.19 87 VAL A O 1
ATOM 708 N N . GLY A 1 88 ? -6.994 10.012 2.071 1.00 85.81 88 GLY A N 1
ATOM 709 C CA . GLY A 1 88 ? -6.355 11.223 2.602 1.00 85.81 88 GLY A CA 1
ATOM 710 C C . GLY A 1 88 ? -4.831 11.292 2.439 1.00 85.81 88 GLY A C 1
ATOM 711 O O . GLY A 1 88 ? -4.230 12.298 2.801 1.00 85.81 88 GLY A O 1
ATOM 712 N N . ALA A 1 89 ? -4.191 10.268 1.876 1.00 87.38 89 ALA A N 1
ATOM 713 C CA . ALA A 1 89 ? -2.764 10.254 1.551 1.00 87.38 89 ALA A CA 1
ATOM 714 C C . ALA A 1 89 ? -2.521 10.727 0.106 1.00 87.38 89 ALA A C 1
ATOM 716 O O . ALA A 1 89 ? -2.174 9.943 -0.776 1.00 87.38 89 ALA A O 1
ATOM 717 N N . THR A 1 90 ? -2.711 12.024 -0.145 1.00 85.44 90 THR A N 1
ATOM 718 C CA . THR A 1 90 ? -2.535 12.627 -1.481 1.00 85.44 90 THR A CA 1
ATOM 719 C C . THR A 1 90 ? -1.095 12.601 -1.986 1.00 85.44 90 THR A C 1
ATOM 721 O O . THR A 1 90 ? -0.881 12.615 -3.194 1.00 85.44 90 THR A O 1
ATOM 724 N N . ASP A 1 91 ? -0.123 12.512 -1.077 1.00 84.94 91 ASP A N 1
ATOM 725 C CA . ASP A 1 91 ? 1.310 12.523 -1.396 1.00 84.94 91 ASP A CA 1
ATOM 726 C C . ASP A 1 91 ? 1.890 11.109 -1.590 1.00 84.94 91 ASP A C 1
ATOM 728 O O . ASP A 1 91 ? 3.104 10.901 -1.599 1.00 84.94 91 ASP A O 1
ATOM 732 N N . PHE A 1 92 ? 1.024 10.101 -1.705 1.00 87.81 92 PHE A N 1
ATOM 733 C CA . PHE A 1 92 ? 1.427 8.712 -1.866 1.00 87.81 92 PHE A CA 1
ATOM 734 C C . PHE A 1 92 ? 1.564 8.357 -3.351 1.00 87.81 92 PHE A C 1
ATOM 736 O O . PHE A 1 92 ? 0.575 8.103 -4.041 1.00 87.81 92 PHE A O 1
ATOM 743 N N . PHE A 1 93 ? 2.808 8.290 -3.827 1.00 88.31 93 PHE A N 1
ATOM 744 C CA . PHE A 1 93 ? 3.140 7.939 -5.209 1.00 88.31 93 PHE A CA 1
ATOM 745 C C . PHE A 1 93 ? 3.912 6.607 -5.255 1.00 88.31 93 PHE A C 1
ATOM 747 O O . PHE A 1 93 ? 5.098 6.574 -4.924 1.00 88.31 93 PHE A O 1
ATOM 754 N N . PRO A 1 94 ? 3.256 5.484 -5.602 1.00 85.69 94 PRO A N 1
ATOM 755 C CA . PRO A 1 94 ? 3.923 4.197 -5.787 1.00 85.69 94 PRO A CA 1
ATOM 756 C C . PRO A 1 94 ? 4.593 4.116 -7.168 1.00 85.69 94 PRO A C 1
ATOM 758 O O . PRO A 1 94 ? 4.043 4.597 -8.158 1.00 85.69 94 PRO A O 1
ATOM 761 N N . GLY A 1 95 ? 5.756 3.470 -7.253 1.00 86.06 95 GLY A N 1
ATOM 762 C CA . GLY A 1 95 ? 6.526 3.374 -8.494 1.00 86.06 95 GLY A CA 1
ATOM 763 C C . GLY A 1 95 ? 7.933 2.806 -8.303 1.00 86.06 95 GLY A C 1
ATOM 764 O O . GLY A 1 95 ? 8.459 2.775 -7.188 1.00 86.06 95 GLY A O 1
ATOM 765 N N . ILE A 1 96 ? 8.552 2.369 -9.405 1.00 81.81 96 ILE A N 1
ATOM 766 C CA . ILE A 1 96 ? 9.942 1.891 -9.402 1.00 81.81 96 ILE A CA 1
ATOM 767 C C . ILE A 1 96 ? 10.884 3.055 -9.088 1.00 81.81 96 ILE A C 1
ATOM 769 O O . ILE A 1 96 ? 10.805 4.101 -9.724 1.00 81.81 96 ILE A O 1
ATOM 773 N N . GLY A 1 97 ? 11.762 2.872 -8.104 1.00 80.50 97 GLY A N 1
ATOM 774 C CA . GLY A 1 97 ? 12.667 3.910 -7.596 1.00 80.50 97 GLY A CA 1
ATOM 775 C C . GLY A 1 97 ? 12.002 4.920 -6.652 1.00 80.50 97 GLY A C 1
ATOM 776 O O . GLY A 1 97 ? 12.696 5.686 -5.984 1.00 80.50 97 GLY A O 1
ATOM 777 N N . GLU A 1 98 ? 10.673 4.888 -6.529 1.00 85.94 98 GLU A N 1
ATOM 778 C CA . GLU A 1 98 ? 9.930 5.772 -5.633 1.00 85.94 98 GLU A CA 1
ATOM 779 C C . GLU A 1 98 ? 9.872 5.223 -4.207 1.00 85.94 98 GLU A C 1
ATOM 781 O O . GLU A 1 98 ? 9.932 4.018 -3.967 1.00 85.94 98 GLU A O 1
ATOM 786 N N . HIS A 1 99 ? 9.731 6.109 -3.226 1.00 85.25 99 HIS A N 1
ATOM 787 C CA . HIS A 1 99 ? 9.663 5.730 -1.813 1.00 85.25 99 HIS A CA 1
ATOM 788 C C . HIS A 1 99 ? 8.391 6.306 -1.189 1.00 85.25 99 HIS A C 1
ATOM 790 O O . HIS A 1 99 ? 8.456 7.308 -0.472 1.00 85.25 99 HIS A O 1
ATOM 796 N N . PRO A 1 100 ? 7.220 5.701 -1.466 1.00 85.06 100 PRO A N 1
ATOM 797 C CA . PRO A 1 100 ? 5.953 6.234 -0.992 1.00 85.06 100 PRO A CA 1
ATOM 798 C C . PRO A 1 100 ? 5.911 6.244 0.537 1.00 85.06 100 PRO A C 1
ATOM 800 O O . PRO A 1 100 ? 6.355 5.299 1.191 1.00 85.06 100 PRO A O 1
ATOM 803 N N . HIS A 1 101 ? 5.351 7.307 1.111 1.00 84.88 101 HIS A N 1
ATOM 804 C CA . HIS A 1 101 ? 5.208 7.455 2.554 1.00 84.88 101 HIS A CA 1
ATOM 805 C C . HIS A 1 101 ? 3.729 7.440 2.939 1.00 84.88 101 HIS A C 1
ATOM 807 O O . HIS A 1 101 ? 2.971 8.323 2.551 1.00 84.88 101 HIS A O 1
ATOM 813 N N . SER A 1 102 ? 3.308 6.460 3.740 1.00 82.94 102 SER A N 1
ATOM 814 C CA . SER A 1 102 ? 1.913 6.351 4.200 1.00 82.94 102 SER A CA 1
ATOM 815 C C . SER A 1 102 ? 1.518 7.379 5.278 1.00 82.94 102 SER A C 1
ATOM 817 O O . SER A 1 102 ? 0.388 7.351 5.763 1.00 82.94 102 SER A O 1
ATOM 819 N N . GLY A 1 103 ? 2.444 8.247 5.703 1.00 84.00 103 GLY A N 1
ATOM 820 C CA . GLY A 1 103 ? 2.229 9.242 6.756 1.00 84.00 103 GLY A CA 1
ATOM 821 C C . GLY A 1 103 ? 2.117 8.647 8.163 1.00 84.00 103 GLY A C 1
ATOM 822 O O . GLY A 1 103 ? 2.154 7.423 8.371 1.00 84.00 103 GLY A O 1
ATOM 823 N N . GLN A 1 104 ? 1.968 9.517 9.167 1.00 82.25 104 GLN A N 1
ATOM 824 C CA . GLN A 1 104 ? 1.684 9.067 10.527 1.00 82.25 104 GLN A CA 1
ATOM 825 C C . GLN A 1 104 ? 0.238 8.580 10.637 1.00 82.25 104 GLN A C 1
ATOM 827 O O . GLN A 1 104 ? -0.697 9.167 10.088 1.00 82.25 104 GLN A O 1
ATOM 832 N N . LEU A 1 105 ? 0.051 7.496 11.390 1.00 83.81 105 LEU A N 1
ATOM 833 C CA . LEU A 1 105 ? -1.279 6.980 11.686 1.00 83.81 105 LEU A CA 1
ATOM 834 C C . LEU A 1 105 ? -2.100 8.066 12.399 1.00 83.81 105 LEU A C 1
ATOM 836 O O . LEU A 1 105 ? -1.660 8.602 13.414 1.00 83.81 105 LEU A O 1
ATOM 840 N N . CYS A 1 106 ? -3.300 8.339 11.888 1.00 83.50 106 CYS A N 1
ATOM 841 C CA . CYS A 1 106 ? -4.221 9.376 12.359 1.00 83.50 106 CYS A CA 1
ATOM 842 C C . CYS A 1 106 ? -3.871 10.836 12.093 1.00 83.50 106 CYS A C 1
ATOM 844 O O . CYS A 1 106 ? -4.603 11.707 12.565 1.00 83.50 106 CYS A O 1
ATOM 846 N N . GLU A 1 107 ? -2.855 11.105 11.283 1.00 82.25 107 GLU A N 1
ATOM 847 C CA . GLU A 1 107 ? -2.630 12.442 10.737 1.00 82.25 107 GLU A CA 1
ATOM 848 C C . GLU A 1 107 ? -3.582 12.702 9.562 1.00 82.25 107 GLU A C 1
ATOM 850 O O . GLU A 1 107 ? -4.462 13.554 9.655 1.00 82.25 107 GLU A O 1
ATOM 855 N N . ALA A 1 108 ? -3.491 11.873 8.520 1.00 81.31 108 ALA A N 1
ATOM 856 C CA . ALA A 1 108 ? -4.389 11.916 7.366 1.00 81.31 108 ALA A CA 1
ATOM 857 C C . ALA A 1 108 ? -5.264 10.655 7.254 1.00 81.31 108 ALA A C 1
ATOM 859 O O . ALA A 1 108 ? -6.472 10.752 7.059 1.00 81.31 108 ALA A O 1
ATOM 860 N N . VAL A 1 109 ? -4.669 9.474 7.463 1.00 86.00 109 VAL A N 1
ATOM 861 C CA . VAL A 1 109 ? -5.314 8.167 7.247 1.00 86.00 109 VAL A CA 1
ATOM 862 C C . VAL A 1 109 ? -5.418 7.384 8.557 1.00 86.00 109 VAL A C 1
ATOM 864 O O . VAL A 1 109 ? -4.528 7.457 9.411 1.00 86.00 109 VAL A O 1
ATOM 867 N N . LYS A 1 110 ? -6.512 6.635 8.746 1.00 88.44 110 LYS A N 1
ATOM 868 C CA . LYS A 1 110 ? -6.838 5.941 10.005 1.00 88.44 110 LYS A CA 1
ATOM 869 C C . LYS A 1 110 ? -7.179 4.474 9.770 1.00 88.44 110 LYS A C 1
ATOM 871 O O . LYS A 1 110 ? -7.621 4.098 8.693 1.00 88.44 110 LYS A O 1
ATOM 876 N N . GLY A 1 111 ? -7.027 3.655 10.809 1.00 87.44 111 GLY A N 1
ATOM 877 C CA . GLY A 1 111 ? -7.542 2.287 10.817 1.00 87.44 111 GLY A CA 1
ATOM 878 C C . GLY A 1 111 ? -7.015 1.412 9.673 1.00 87.44 111 GLY A C 1
ATOM 879 O O . GLY A 1 111 ? -5.813 1.406 9.403 1.00 87.44 111 GLY A O 1
ATOM 880 N N . ARG A 1 112 ? -7.910 0.629 9.047 1.00 89.25 112 ARG A N 1
ATOM 881 C CA . ARG A 1 112 ? -7.561 -0.354 8.000 1.00 89.25 112 ARG A CA 1
ATOM 882 C C . ARG A 1 112 ? -6.898 0.298 6.786 1.00 89.25 112 ARG A C 1
ATOM 884 O O . ARG A 1 112 ? -5.938 -0.262 6.263 1.00 89.25 112 ARG A O 1
ATOM 891 N N . ASP A 1 113 ? -7.323 1.503 6.414 1.00 90.62 113 ASP A N 1
ATOM 892 C CA . ASP A 1 113 ? -6.779 2.212 5.254 1.00 90.62 113 ASP A CA 1
ATOM 893 C C . ASP A 1 113 ? -5.289 2.510 5.394 1.00 90.62 113 ASP A C 1
ATOM 895 O O . ASP A 1 113 ? -4.509 2.304 4.463 1.00 90.62 113 ASP A O 1
ATOM 899 N N . TRP A 1 114 ? -4.870 2.915 6.595 1.00 91.38 114 TRP A N 1
ATOM 900 C CA . TRP A 1 114 ? -3.463 3.178 6.880 1.00 91.38 114 TRP A CA 1
ATOM 901 C C . TRP A 1 114 ? -2.628 1.897 6.782 1.00 91.38 114 TRP A C 1
ATOM 903 O O . TRP A 1 114 ? -1.540 1.911 6.212 1.00 91.38 114 TRP A O 1
ATOM 913 N N . TYR A 1 115 ? -3.147 0.764 7.269 1.00 90.81 115 TYR A N 1
ATOM 914 C CA . TYR A 1 115 ? -2.450 -0.521 7.153 1.00 90.81 115 TYR A CA 1
ATOM 915 C C . TYR A 1 115 ? -2.318 -0.994 5.702 1.00 90.81 115 TYR A C 1
ATOM 917 O O . TYR A 1 115 ? -1.289 -1.578 5.358 1.00 90.81 115 TYR A O 1
ATOM 925 N N . ALA A 1 116 ? -3.305 -0.719 4.847 1.00 91.38 116 ALA A N 1
ATOM 926 C CA . ALA A 1 116 ? -3.199 -0.988 3.415 1.00 91.38 116 ALA A CA 1
ATOM 927 C C . ALA A 1 116 ? -2.103 -0.133 2.752 1.00 91.38 116 ALA A C 1
ATOM 929 O O . ALA A 1 116 ? -1.292 -0.666 1.997 1.00 91.38 116 ALA A O 1
ATOM 930 N N . LEU A 1 117 ? -2.007 1.161 3.087 1.00 90.88 117 LEU A N 1
ATOM 931 C CA . LEU A 1 117 ? -0.947 2.036 2.565 1.00 90.88 117 LEU A CA 1
ATOM 932 C C . LEU A 1 117 ? 0.449 1.628 3.047 1.00 90.88 117 LEU A C 1
ATOM 934 O O . LEU A 1 117 ? 1.395 1.636 2.266 1.00 90.88 117 LEU A O 1
ATOM 938 N N . VAL A 1 118 ? 0.585 1.215 4.309 1.00 90.75 118 VAL A N 1
ATOM 939 C CA . VAL A 1 118 ? 1.851 0.684 4.843 1.00 90.75 118 VAL A CA 1
ATOM 940 C C . VAL A 1 118 ? 2.246 -0.611 4.132 1.00 90.75 118 VAL A C 1
ATOM 942 O O . VAL A 1 118 ? 3.419 -0.810 3.816 1.00 90.75 118 VAL A O 1
ATOM 945 N N . ALA A 1 119 ? 1.285 -1.498 3.859 1.00 90.88 119 ALA A N 1
ATOM 946 C CA . ALA A 1 119 ? 1.544 -2.715 3.096 1.00 90.88 119 ALA A CA 1
ATOM 947 C C . ALA A 1 119 ? 2.027 -2.389 1.675 1.00 90.88 119 ALA A C 1
ATOM 949 O O . ALA A 1 119 ? 3.028 -2.947 1.226 1.00 90.88 119 ALA A O 1
ATOM 950 N N . ALA A 1 120 ? 1.372 -1.436 1.010 1.00 91.56 120 ALA A N 1
ATOM 951 C CA . ALA A 1 120 ? 1.769 -0.960 -0.309 1.00 91.56 120 ALA A CA 1
ATOM 952 C C . ALA A 1 120 ? 3.166 -0.314 -0.307 1.00 91.56 120 ALA A C 1
ATOM 954 O O . ALA A 1 120 ? 3.969 -0.581 -1.198 1.00 91.56 120 ALA A O 1
ATOM 955 N N . GLN A 1 121 ? 3.496 0.471 0.720 1.00 91.06 121 GLN A N 1
ATOM 956 C CA . GLN A 1 121 ? 4.831 1.041 0.899 1.00 91.06 121 GLN A CA 1
ATOM 957 C C . GLN A 1 121 ? 5.908 -0.046 1.034 1.00 91.06 121 GLN A C 1
ATOM 959 O O . GLN A 1 121 ? 6.940 0.016 0.364 1.00 91.06 121 GLN A O 1
ATOM 964 N N . ASN A 1 122 ? 5.663 -1.062 1.866 1.00 90.81 122 ASN A N 1
ATOM 965 C CA . ASN A 1 122 ? 6.595 -2.178 2.046 1.00 90.81 122 ASN A CA 1
ATOM 966 C C . ASN A 1 122 ? 6.779 -2.977 0.750 1.00 90.81 122 ASN A C 1
ATOM 968 O O . ASN A 1 122 ? 7.896 -3.379 0.426 1.00 90.81 122 ASN A O 1
ATOM 972 N N . TRP A 1 123 ? 5.697 -3.178 -0.004 1.00 90.06 123 TRP A N 1
ATOM 973 C CA . TRP A 1 123 ? 5.753 -3.828 -1.308 1.00 90.06 123 TRP A CA 1
ATOM 974 C C . TRP A 1 123 ? 6.594 -3.030 -2.307 1.00 90.06 123 TRP A C 1
ATOM 976 O O . TRP A 1 123 ? 7.452 -3.601 -2.973 1.00 90.06 123 TRP A O 1
ATOM 986 N N . ASN A 1 124 ? 6.414 -1.708 -2.365 1.00 91.06 124 ASN A N 1
ATOM 987 C CA . ASN A 1 124 ? 7.194 -0.853 -3.257 1.00 91.06 124 ASN A CA 1
ATOM 988 C C . ASN A 1 124 ? 8.694 -0.924 -2.939 1.00 91.06 124 ASN A C 1
ATOM 990 O O . ASN A 1 124 ? 9.515 -1.090 -3.836 1.00 91.06 124 ASN A O 1
ATOM 994 N N . SER A 1 125 ? 9.049 -0.887 -1.651 1.00 90.62 125 SER A N 1
ATOM 995 C CA . SER A 1 125 ? 10.439 -1.043 -1.206 1.00 90.62 125 SER A CA 1
ATOM 996 C C . SER A 1 125 ? 11.032 -2.397 -1.608 1.00 90.62 125 SER A C 1
ATOM 998 O O . SER A 1 125 ? 12.179 -2.451 -2.051 1.00 90.62 125 SER A O 1
ATOM 1000 N N . PHE A 1 126 ? 10.257 -3.479 -1.498 1.00 90.56 126 PHE A N 1
ATOM 1001 C CA . PHE A 1 126 ? 10.683 -4.807 -1.934 1.00 90.56 126 PHE A CA 1
ATOM 1002 C C . PHE A 1 126 ? 10.928 -4.865 -3.449 1.00 90.56 126 PHE A C 1
ATOM 1004 O O . PHE A 1 126 ? 11.976 -5.339 -3.885 1.00 90.56 126 PHE A O 1
ATOM 1011 N N . VAL A 1 127 ? 9.994 -4.346 -4.253 1.00 89.31 127 VAL A N 1
ATOM 1012 C CA . VAL A 1 127 ? 10.115 -4.344 -5.718 1.00 89.31 127 VAL A CA 1
ATOM 1013 C C . VAL A 1 127 ? 11.286 -3.476 -6.182 1.00 89.31 127 VAL A C 1
ATOM 1015 O O . VAL A 1 127 ? 12.011 -3.886 -7.085 1.00 89.31 127 VAL A O 1
ATOM 1018 N N . ASN A 1 128 ? 11.532 -2.332 -5.541 1.00 88.94 128 ASN A N 1
ATOM 1019 C CA . ASN A 1 128 ? 12.698 -1.498 -5.842 1.00 88.94 128 ASN A CA 1
ATOM 1020 C C . ASN A 1 128 ? 14.010 -2.223 -5.546 1.00 88.94 128 ASN A C 1
ATOM 1022 O O . ASN A 1 128 ? 14.895 -2.251 -6.392 1.00 88.94 128 ASN A O 1
ATOM 1026 N N . SER A 1 129 ? 14.111 -2.885 -4.389 1.00 87.94 129 SER A N 1
ATOM 1027 C CA . SER A 1 129 ? 15.302 -3.668 -4.047 1.00 87.94 129 SER A CA 1
ATOM 1028 C C . SER A 1 129 ? 15.555 -4.800 -5.050 1.00 87.94 129 SER A C 1
ATOM 1030 O O . SER A 1 129 ? 16.704 -5.068 -5.411 1.00 87.94 129 SER A O 1
ATOM 1032 N N . LEU A 1 130 ? 14.489 -5.441 -5.537 1.00 86.50 130 LEU A N 1
ATOM 1033 C CA . LEU A 1 130 ? 14.582 -6.454 -6.582 1.00 86.50 130 LEU A CA 1
ATOM 1034 C C . LEU A 1 130 ? 15.023 -5.853 -7.925 1.00 86.50 130 LEU A C 1
ATOM 1036 O O . LEU A 1 130 ? 15.862 -6.444 -8.602 1.00 86.50 130 LEU A O 1
ATOM 1040 N N . TYR A 1 131 ? 14.483 -4.691 -8.298 1.00 85.00 131 TYR A N 1
ATOM 1041 C CA . TYR A 1 131 ?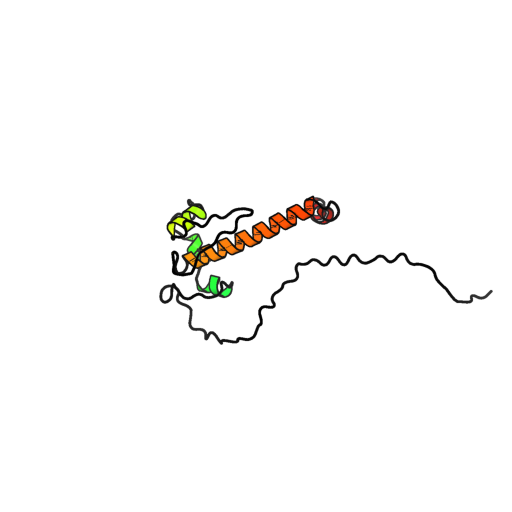 14.852 -3.980 -9.522 1.00 85.00 131 TYR A CA 1
ATOM 1042 C C . TYR A 1 131 ? 16.331 -3.572 -9.515 1.00 85.00 131 TYR A C 1
ATOM 1044 O O . TYR A 1 131 ? 17.045 -3.852 -10.478 1.00 85.00 131 TYR A O 1
ATOM 1052 N N . ASP A 1 132 ? 16.813 -3.014 -8.404 1.00 84.75 132 ASP A N 1
ATOM 1053 C CA . ASP A 1 132 ? 18.221 -2.649 -8.226 1.00 84.75 132 ASP A CA 1
ATOM 1054 C C . ASP A 1 132 ? 19.126 -3.887 -8.323 1.00 84.75 132 ASP A C 1
ATOM 1056 O O . ASP A 1 132 ? 20.121 -3.892 -9.050 1.00 84.75 132 ASP A O 1
ATOM 1060 N N . SER A 1 133 ? 18.742 -4.984 -7.660 1.00 82.19 133 SER A N 1
ATOM 1061 C CA . SER A 1 133 ? 19.480 -6.256 -7.704 1.00 82.19 133 SER A CA 1
ATOM 1062 C C . SER A 1 133 ? 19.544 -6.846 -9.116 1.00 82.19 133 SER A C 1
ATOM 1064 O O . SER A 1 133 ? 20.580 -7.373 -9.524 1.00 82.19 133 SER A O 1
ATOM 1066 N N . ALA A 1 134 ? 18.453 -6.745 -9.879 1.00 80.75 134 ALA A N 1
ATOM 1067 C CA . ALA A 1 134 ? 18.421 -7.170 -11.271 1.00 80.75 134 ALA A CA 1
ATOM 1068 C C . ALA A 1 134 ? 19.352 -6.306 -12.135 1.00 80.75 134 ALA A C 1
ATOM 1070 O O . ALA A 1 134 ? 20.116 -6.858 -12.923 1.00 80.75 134 ALA A O 1
ATOM 1071 N N . GLY A 1 135 ? 19.357 -4.982 -11.939 1.00 75.56 135 GLY A N 1
ATOM 1072 C CA . GLY A 1 135 ? 20.291 -4.062 -12.599 1.00 75.56 135 GLY A CA 1
ATOM 1073 C C . GLY A 1 135 ? 21.752 -4.487 -12.425 1.00 75.56 135 GLY A C 1
ATOM 1074 O O . GLY A 1 135 ? 22.464 -4.675 -13.412 1.00 75.56 135 GLY A O 1
ATOM 1075 N N . TYR A 1 136 ? 22.167 -4.774 -11.187 1.00 71.75 136 TYR A 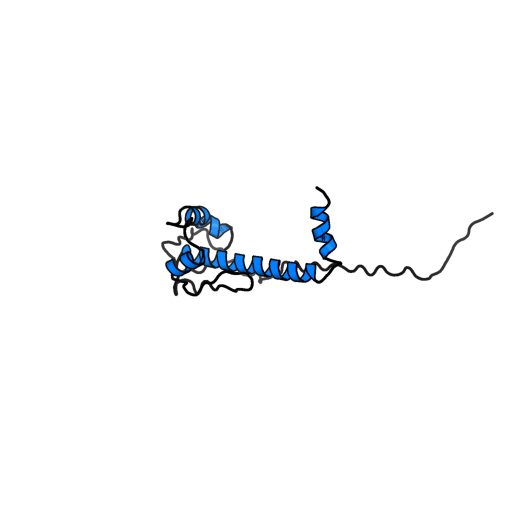N 1
ATOM 1076 C CA . TYR A 1 136 ? 23.518 -5.274 -10.900 1.00 71.75 136 TYR A CA 1
ATOM 1077 C C . TYR A 1 136 ? 23.821 -6.641 -11.535 1.00 71.75 136 TYR A C 1
ATOM 1079 O O . TYR A 1 136 ? 24.966 -6.912 -11.903 1.00 71.75 136 TYR A O 1
ATOM 1087 N N . ALA A 1 137 ? 22.821 -7.515 -11.679 1.00 66.38 137 ALA A N 1
ATOM 1088 C CA . ALA A 1 137 ? 23.002 -8.813 -12.325 1.00 66.38 137 ALA A CA 1
ATOM 1089 C C . ALA A 1 137 ? 23.254 -8.682 -13.837 1.00 66.38 137 ALA A C 1
ATOM 1091 O O . ALA A 1 137 ? 24.068 -9.432 -14.372 1.00 66.38 137 ALA A O 1
ATOM 1092 N N . TYR A 1 138 ? 22.621 -7.718 -14.515 1.00 61.91 138 TYR A N 1
ATOM 1093 C CA . TYR A 1 138 ? 22.876 -7.449 -15.937 1.00 61.91 138 TYR A CA 1
ATOM 1094 C C . TYR A 1 138 ? 24.263 -6.848 -16.182 1.00 61.91 138 TYR A C 1
ATOM 1096 O O . TYR A 1 138 ? 24.903 -7.156 -17.187 1.00 61.91 138 TYR A O 1
ATOM 1104 N N . GLU A 1 139 ? 24.750 -6.021 -15.257 1.00 61.59 139 GLU A N 1
ATOM 1105 C CA . GLU A 1 139 ? 26.092 -5.432 -15.331 1.00 61.59 139 GLU A CA 1
ATOM 1106 C C . GLU A 1 139 ? 27.206 -6.447 -15.019 1.00 61.59 139 GLU A C 1
ATOM 1108 O O . GLU A 1 139 ? 28.364 -6.232 -15.385 1.00 61.59 139 GLU A O 1
ATOM 1113 N N . CYS A 1 140 ? 26.867 -7.583 -14.396 1.00 59.44 140 CYS A N 1
ATOM 1114 C CA . CYS A 1 140 ? 27.792 -8.677 -14.127 1.00 59.44 140 CYS A CA 1
ATOM 1115 C C . CYS A 1 140 ? 27.476 -9.900 -15.011 1.00 59.44 140 CYS A C 1
ATOM 1117 O O . CYS A 1 140 ? 26.694 -10.769 -14.612 1.00 59.44 140 CYS A O 1
ATOM 1119 N N . PRO A 1 141 ? 28.141 -10.065 -16.171 1.00 55.78 141 PRO A N 1
ATOM 1120 C CA . PRO A 1 141 ? 27.915 -11.210 -17.061 1.00 55.78 141 PRO A CA 1
ATOM 1121 C C . PRO A 1 141 ? 28.186 -12.571 -16.396 1.00 55.78 141 PRO A C 1
ATOM 1123 O O . PRO A 1 141 ? 27.726 -13.595 -16.884 1.00 55.78 141 PRO A O 1
ATOM 1126 N N . VAL A 1 142 ? 28.906 -12.594 -15.267 1.00 57.56 142 VAL A N 1
ATOM 1127 C CA . VAL A 1 142 ? 29.168 -13.801 -14.466 1.00 57.56 142 VAL A CA 1
ATOM 1128 C C . VAL A 1 142 ? 27.989 -14.153 -13.539 1.00 57.56 142 VAL A C 1
ATOM 1130 O O . VAL A 1 142 ? 27.783 -15.326 -13.240 1.00 57.56 142 VAL A O 1
ATOM 1133 N N . CYS A 1 143 ? 27.188 -13.167 -13.113 1.00 54.66 143 CYS A N 1
ATOM 1134 C CA . CYS A 1 143 ? 25.971 -13.368 -12.312 1.00 54.66 143 CYS A CA 1
ATOM 1135 C C . CYS A 1 143 ? 24.730 -13.638 -13.180 1.00 54.66 143 CYS A C 1
ATOM 1137 O O . CYS A 1 143 ? 23.827 -14.350 -12.738 1.00 54.66 143 CYS A O 1
ATOM 1139 N N . ALA A 1 144 ? 24.708 -13.142 -14.423 1.00 52.28 144 ALA A N 1
ATOM 1140 C CA . ALA A 1 144 ? 23.655 -13.429 -15.404 1.00 52.28 144 ALA A CA 1
ATOM 1141 C C . ALA A 1 144 ? 23.487 -14.939 -15.697 1.00 52.28 144 ALA A C 1
ATOM 1143 O O . ALA A 1 144 ? 22.386 -15.408 -15.980 1.00 52.28 144 ALA A O 1
ATOM 1144 N N . ILE A 1 145 ? 24.551 -15.728 -15.506 1.00 54.16 145 ILE A N 1
ATOM 1145 C CA . ILE A 1 145 ? 24.566 -17.186 -15.718 1.00 54.16 145 ILE A CA 1
ATOM 1146 C C . ILE A 1 145 ? 23.560 -17.918 -14.801 1.00 54.16 145 ILE A C 1
ATOM 1148 O O . ILE A 1 145 ? 23.060 -18.982 -15.167 1.00 54.16 145 ILE A O 1
ATOM 1152 N N . ILE A 1 146 ? 23.209 -17.360 -13.631 1.00 52.59 146 ILE A N 1
ATOM 1153 C CA . ILE A 1 146 ? 22.223 -17.973 -12.717 1.00 52.59 146 ILE A CA 1
ATOM 1154 C C . ILE A 1 146 ? 20.785 -17.792 -13.233 1.00 52.59 146 ILE A C 1
ATOM 1156 O O . ILE A 1 146 ? 19.967 -18.699 -13.082 1.00 52.59 146 ILE A O 1
ATOM 1160 N N . VAL A 1 147 ? 20.473 -16.658 -13.870 1.00 51.56 147 VAL A N 1
ATOM 1161 C CA . VAL A 1 147 ? 19.129 -16.387 -14.417 1.00 51.56 147 VAL A CA 1
ATOM 1162 C C . VAL A 1 147 ? 18.903 -17.156 -15.721 1.00 51.56 147 VAL A C 1
ATOM 1164 O O . VAL A 1 147 ? 17.830 -17.724 -15.926 1.00 51.56 147 VAL A O 1
ATOM 1167 N N . ASP A 1 148 ? 19.945 -17.277 -16.547 1.00 48.53 148 ASP A N 1
ATOM 1168 C CA . ASP A 1 148 ? 19.899 -18.053 -17.791 1.00 48.53 148 ASP A CA 1
ATOM 1169 C C . ASP A 1 148 ? 19.743 -19.566 -17.548 1.00 48.53 148 ASP A C 1
ATOM 1171 O O . ASP A 1 148 ? 19.163 -20.272 -18.378 1.00 48.53 148 ASP A O 1
ATOM 1175 N N . PHE A 1 149 ? 20.170 -20.083 -16.388 1.00 51.56 149 PHE A N 1
ATOM 1176 C CA . PHE A 1 149 ? 19.971 -21.495 -16.043 1.00 51.56 149 PHE A CA 1
ATOM 1177 C C . PHE A 1 149 ? 18.484 -21.856 -15.868 1.00 51.56 149 PHE A C 1
ATOM 1179 O O . PHE A 1 149 ? 18.094 -22.979 -16.174 1.00 51.56 149 PHE A O 1
ATOM 1186 N N . PHE A 1 150 ? 17.629 -20.916 -15.446 1.00 50.59 150 PHE A N 1
ATOM 1187 C CA . PHE A 1 150 ? 16.184 -21.162 -15.315 1.00 50.59 150 PHE A CA 1
ATOM 1188 C C . PHE A 1 150 ? 15.433 -21.146 -16.654 1.00 50.59 150 PHE A C 1
ATOM 1190 O O . PHE A 1 150 ? 14.374 -21.763 -16.756 1.00 50.59 150 PHE A O 1
ATOM 1197 N N . SER A 1 151 ? 15.978 -20.491 -17.684 1.00 47.56 151 SER A N 1
ATOM 1198 C CA . SER A 1 151 ? 15.360 -20.423 -19.019 1.00 47.56 151 SER A CA 1
ATOM 1199 C C . SER A 1 151 ? 15.782 -21.571 -19.948 1.00 47.56 151 SER A C 1
ATOM 1201 O O . SER A 1 151 ? 15.124 -21.822 -20.949 1.00 47.56 151 SER A O 1
ATOM 1203 N N . SER A 1 152 ? 16.867 -22.284 -19.626 1.00 43.31 152 SER A N 1
ATOM 1204 C CA . SER A 1 152 ? 17.444 -23.333 -20.487 1.00 43.31 152 SER A CA 1
ATOM 1205 C C . SER A 1 152 ? 16.995 -24.766 -20.130 1.00 43.31 152 SER A C 1
ATOM 1207 O O . SER A 1 152 ? 17.420 -25.728 -20.765 1.00 43.31 152 SER A O 1
ATOM 1209 N N . VAL A 1 153 ? 16.137 -24.939 -19.114 1.00 51.94 153 VAL A N 1
ATOM 1210 C CA . VAL A 1 153 ? 15.627 -26.258 -18.662 1.00 51.94 153 VAL A CA 1
ATOM 1211 C C . VAL A 1 153 ? 14.135 -26.449 -18.993 1.00 51.94 153 VAL A C 1
ATOM 1213 O O . VAL A 1 153 ? 13.450 -27.237 -18.345 1.00 51.94 153 VAL A O 1
ATOM 1216 N N . ASN A 1 154 ? 13.612 -25.752 -20.009 1.00 42.16 154 ASN A N 1
ATOM 1217 C CA . ASN A 1 154 ? 12.288 -26.035 -20.576 1.00 42.16 154 ASN A CA 1
ATOM 1218 C C . ASN A 1 154 ? 12.367 -26.203 -22.095 1.00 42.16 154 ASN A C 1
ATOM 1220 O O . ASN A 1 154 ? 12.899 -25.280 -22.750 1.00 42.16 154 ASN A O 1
#

Foldseek 3Di:
DD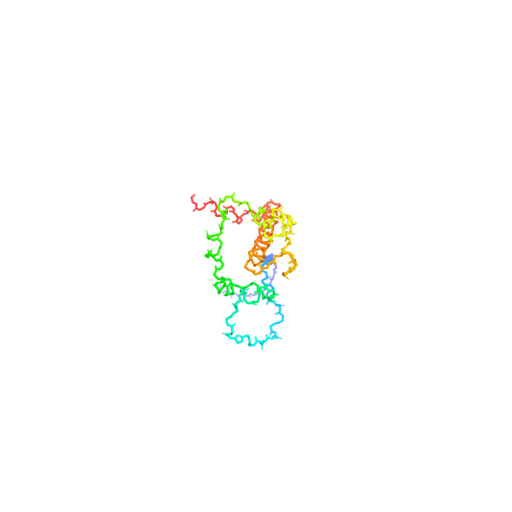DDDDDDDDDDPDPPPPPPPPPPPPPPPPPPPDPPPPDPPQDDCVVPFQDDDPDDPVVCVSLVLVVCLVPPVCSVPDDPCRLCVVQFNNQADADQVDQGDLDHAPPGHTGSSSSVSVVSNVVSVVVNVVVVVVVVCVVDPVSVVVVVVVVPPD

Sequence (154 aa):
MFAPRAWRRLVIMSLTTLTWDSSCENQSNAPQNRTRTWGSHQFNIDKEPCRKIPLKPALWSQLGMNDYLENYPGGSKITLQEYASQVGATDFFPGIGEHPHSGQLCEAVKGRDWYALVAAQNWNSFVNSLYDSAGYAYECPVCAIIVDFFSSVN